Protein AF-A0A974P8N2-F1 (afdb_monomer_lite)

Radius of gyration: 17.54 Å; chains: 1; bounding box: 36×22×47 Å

Foldseek 3Di:
DVVVVVVVCVVVVPDDPVQQQDWDWDDDDPPPPDDIDIDGNVVVVVVVVVVVVVVVVVVVVVVVVPDPDPDPPDPPDPDD

pLDDT: mean 87.46, std 15.2, range [43.47, 98.25]

Sequence (80 aa):
MREVRRESRAVVNGLTEKDLERVVTVHYPENSEMESYSWSIQKILIGTAEHYACHTGQIVYLAKWMQEEDVYLLNWKHYD

InterPro domains:
  IPR011466 Protein of unknown function DUF1572 [PF07609] (12-74)
  IPR034660 DinB/YfiT-like putative metalloenzymes [G3DSA:1.20.120.450] (1-71)
  IPR034660 DinB/YfiT-like putative metalloenzymes [SSF109854] (2-67)

Secondary structure (DSSP, 8-state):
-HHHHH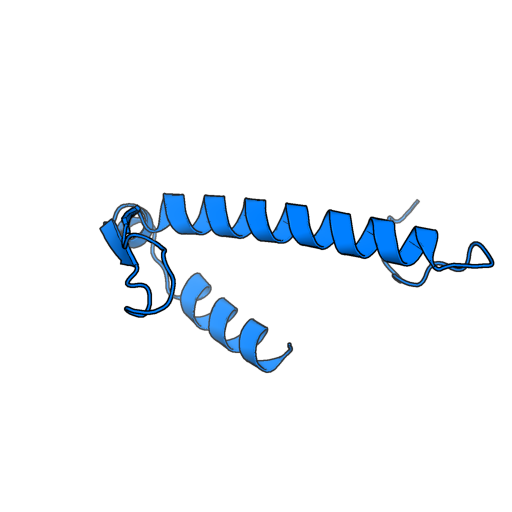HHHHHHHT--HHHHH-EEEEPPPTTS-PPPEEEEHHHHHHHHHHHHHHHHHHHHHHHHHT-SS---SS------

Organism: NCBI:txid373687

Structure (mmCIF, N/CA/C/O backbone):
data_AF-A0A974P8N2-F1
#
_entry.id   AF-A0A974P8N2-F1
#
loop_
_atom_site.group_PDB
_atom_site.id
_atom_site.type_symbol
_atom_site.label_atom_id
_atom_site.label_alt_id
_atom_site.label_comp_id
_atom_site.label_asym_id
_atom_site.label_entity_id
_atom_site.label_seq_id
_atom_site.pdbx_PDB_ins_code
_atom_site.Cartn_x
_atom_site.Cartn_y
_atom_site.Cartn_z
_atom_site.occupancy
_atom_site.B_iso_or_equiv
_atom_site.auth_seq_id
_atom_site.auth_comp_id
_atom_site.auth_asym_id
_atom_site.auth_atom_id
_atom_site.pdbx_PDB_model_num
ATOM 1 N N . MET A 1 1 ? 5.933 -13.210 -7.058 1.00 76.00 1 MET A N 1
ATOM 2 C CA . MET A 1 1 ? 4.919 -12.188 -7.432 1.00 76.00 1 MET A CA 1
ATOM 3 C C . MET A 1 1 ? 3.486 -12.709 -7.533 1.00 76.00 1 MET A C 1
ATOM 5 O O . MET A 1 1 ? 2.607 -12.040 -7.008 1.00 76.00 1 MET A O 1
ATOM 9 N N . ARG A 1 2 ? 3.196 -13.842 -8.201 1.00 89.50 2 ARG A N 1
ATOM 10 C CA . ARG A 1 2 ? 1.801 -14.333 -8.330 1.00 89.50 2 ARG A CA 1
ATOM 11 C C . ARG A 1 2 ? 1.148 -14.672 -6.984 1.00 89.50 2 ARG A C 1
ATOM 13 O O . ARG A 1 2 ? -0.004 -14.316 -6.775 1.00 89.50 2 ARG A O 1
ATOM 20 N N . GLU A 1 3 ? 1.899 -15.302 -6.088 1.00 94.44 3 GLU A N 1
ATOM 21 C CA . GLU A 1 3 ? 1.436 -15.680 -4.748 1.00 94.44 3 GLU A CA 1
ATOM 22 C C . GLU A 1 3 ? 1.116 -14.466 -3.871 1.00 94.44 3 GLU A C 1
ATOM 24 O O . GLU A 1 3 ? -0.035 -14.301 -3.483 1.00 94.44 3 GLU A O 1
ATOM 29 N N . VAL A 1 4 ? 2.068 -13.541 -3.711 1.00 93.25 4 VAL A N 1
ATOM 30 C CA . VAL A 1 4 ? 1.851 -12.274 -2.986 1.00 93.25 4 VAL A CA 1
ATOM 31 C C . VAL A 1 4 ? 0.647 -11.505 -3.543 1.00 93.25 4 VAL A C 1
ATOM 33 O O . VAL A 1 4 ? -0.193 -11.040 -2.786 1.00 93.25 4 VAL A O 1
ATOM 36 N N . ARG A 1 5 ? 0.476 -11.434 -4.875 1.00 92.88 5 ARG A N 1
ATOM 37 C CA . ARG A 1 5 ? -0.713 -10.799 -5.480 1.00 92.88 5 ARG A CA 1
ATOM 38 C C . ARG A 1 5 ? -2.020 -11.491 -5.092 1.00 92.88 5 ARG A C 1
ATOM 40 O O . ARG A 1 5 ? -3.021 -10.806 -4.900 1.00 92.88 5 ARG A O 1
ATOM 47 N N . ARG A 1 6 ? -2.036 -12.825 -5.021 1.00 96.69 6 ARG A N 1
ATOM 48 C CA . ARG A 1 6 ? -3.212 -13.599 -4.599 1.00 96.69 6 ARG A CA 1
ATOM 49 C C . ARG A 1 6 ? -3.541 -13.312 -3.134 1.00 96.69 6 ARG A C 1
ATOM 51 O O . ARG A 1 6 ? -4.699 -13.052 -2.827 1.00 96.69 6 ARG A O 1
ATOM 58 N N . GLU A 1 7 ? -2.535 -13.323 -2.267 1.00 97.00 7 GLU A N 1
ATOM 59 C CA . GLU A 1 7 ? -2.681 -13.057 -0.831 1.00 97.00 7 GLU A CA 1
ATOM 60 C C . GLU A 1 7 ? -3.156 -11.628 -0.565 1.00 97.00 7 GLU A C 1
ATOM 62 O O . GLU A 1 7 ? -4.176 -11.436 0.093 1.00 97.00 7 GLU A O 1
ATOM 67 N N . SER A 1 8 ? -2.503 -10.624 -1.162 1.00 94.62 8 SER A N 1
ATOM 68 C CA . SER A 1 8 ? -2.925 -9.225 -1.038 1.00 94.62 8 SER A CA 1
ATOM 69 C C . SER A 1 8 ? -4.350 -9.016 -1.547 1.00 94.62 8 SER A C 1
ATOM 71 O O . SER A 1 8 ? -5.134 -8.315 -0.913 1.00 94.62 8 SER A O 1
ATOM 73 N N . ARG A 1 9 ? -4.723 -9.653 -2.667 1.00 96.19 9 ARG A N 1
ATOM 74 C CA . ARG A 1 9 ? -6.086 -9.563 -3.206 1.00 96.19 9 ARG A CA 1
ATOM 75 C C . ARG A 1 9 ? -7.116 -10.166 -2.253 1.00 96.19 9 ARG A C 1
ATOM 77 O O . ARG A 1 9 ? -8.185 -9.586 -2.108 1.00 96.19 9 ARG A O 1
ATOM 84 N N . ALA A 1 10 ? -6.814 -11.293 -1.610 1.00 97.56 10 ALA A N 1
ATOM 85 C CA . ALA A 1 10 ? -7.715 -11.897 -0.632 1.00 97.56 10 ALA A CA 1
ATOM 86 C C . ALA A 1 10 ? -7.957 -10.967 0.569 1.00 97.56 10 ALA A C 1
ATOM 88 O O . ALA A 1 10 ? -9.102 -10.805 0.980 1.00 97.56 10 ALA A O 1
ATOM 89 N N . VAL A 1 11 ? -6.907 -10.308 1.074 1.00 96.06 11 VAL A N 1
ATOM 90 C CA . VAL A 1 11 ? -7.019 -9.338 2.177 1.00 96.06 11 VAL A CA 1
ATOM 91 C C . VAL A 1 11 ? -7.858 -8.130 1.767 1.00 96.06 11 VAL A C 1
ATOM 93 O O . VAL A 1 11 ? -8.829 -7.811 2.444 1.00 96.06 11 VAL A O 1
ATOM 96 N N . VAL A 1 12 ? -7.524 -7.484 0.645 1.00 95.75 12 VAL A N 1
ATOM 97 C CA . VAL A 1 12 ? -8.221 -6.267 0.191 1.00 95.75 12 VAL A CA 1
ATOM 98 C C . VAL A 1 12 ? -9.689 -6.549 -0.128 1.00 95.75 12 VAL A C 1
ATOM 100 O O . VAL A 1 12 ? -10.553 -5.772 0.263 1.00 95.75 12 VAL A O 1
ATOM 103 N N . ASN A 1 13 ? -9.992 -7.679 -0.773 1.00 97.06 13 ASN A N 1
ATOM 104 C CA . ASN A 1 13 ? -11.370 -8.063 -1.092 1.00 97.06 13 ASN A CA 1
ATOM 105 C C . ASN A 1 13 ? -12.211 -8.403 0.148 1.00 97.06 13 ASN A C 1
ATOM 107 O O . ASN A 1 13 ? -13.435 -8.429 0.053 1.00 97.06 13 ASN A O 1
ATOM 111 N N . GLY A 1 14 ? -11.574 -8.710 1.280 1.00 97.31 14 GLY A N 1
ATOM 112 C CA . GLY A 1 14 ? -12.256 -8.991 2.541 1.00 97.31 14 GLY A CA 1
ATOM 113 C C . GLY A 1 14 ? -12.606 -7.744 3.355 1.00 97.31 14 GLY A C 1
ATOM 114 O O . GLY A 1 14 ? -13.274 -7.877 4.377 1.00 97.31 14 GLY A O 1
ATOM 115 N N . LEU A 1 15 ? -12.154 -6.555 2.944 1.00 97.50 15 LEU A N 1
ATOM 116 C CA . LEU A 1 15 ? -12.415 -5.312 3.667 1.00 97.50 15 LEU A CA 1
ATOM 117 C C . LEU A 1 15 ? -13.830 -4.796 3.397 1.00 97.50 15 LEU A C 1
ATOM 119 O O . LEU A 1 15 ? -14.298 -4.764 2.260 1.00 97.50 15 LEU A O 1
ATOM 123 N N . THR A 1 16 ? -14.483 -4.325 4.452 1.00 97.94 16 THR A N 1
ATOM 124 C CA . THR A 1 16 ? -15.740 -3.579 4.377 1.00 97.94 16 THR A CA 1
ATOM 125 C C . THR A 1 16 ? -15.489 -2.077 4.502 1.00 97.94 16 THR A C 1
ATOM 127 O O . THR A 1 16 ? -14.416 -1.646 4.918 1.00 97.94 16 THR A O 1
ATOM 130 N N . GLU A 1 17 ? -16.497 -1.256 4.205 1.00 96.38 17 GLU A N 1
ATOM 131 C CA . GLU A 1 17 ? -16.420 0.199 4.403 1.00 96.38 17 GLU A CA 1
ATOM 132 C C . GLU A 1 17 ? -16.081 0.567 5.856 1.00 96.38 17 GLU A C 1
ATOM 134 O O . GLU A 1 17 ? -15.231 1.417 6.099 1.00 96.38 17 GLU A O 1
ATOM 139 N N . LYS A 1 18 ? -16.648 -0.155 6.831 1.00 97.06 18 LYS A N 1
ATOM 140 C CA . LYS A 1 18 ? -16.348 0.048 8.257 1.00 97.06 18 LYS A CA 1
ATOM 141 C C . LYS A 1 18 ? -14.895 -0.266 8.607 1.00 97.06 18 LYS A C 1
ATOM 143 O O . LYS A 1 18 ? -14.337 0.349 9.512 1.00 97.06 18 LYS A O 1
ATOM 148 N N . ASP A 1 19 ? -14.271 -1.214 7.908 1.00 97.94 19 ASP A N 1
ATOM 149 C CA . ASP A 1 19 ? -12.861 -1.528 8.139 1.00 97.94 19 ASP A CA 1
ATOM 150 C C . ASP A 1 19 ? -11.951 -0.375 7.718 1.00 97.94 19 ASP A C 1
ATOM 152 O O . ASP A 1 19 ? -10.895 -0.203 8.317 1.00 97.94 19 ASP A O 1
ATOM 156 N N . LEU A 1 20 ? -12.349 0.437 6.734 1.00 97.44 20 LEU A N 1
ATOM 157 C CA . LEU A 1 20 ? -11.529 1.545 6.238 1.00 97.44 20 LEU A CA 1
ATOM 158 C C . LEU A 1 20 ? -11.239 2.587 7.327 1.00 97.44 20 LEU A C 1
ATOM 160 O O . LEU A 1 20 ? -10.140 3.145 7.358 1.00 97.44 20 LEU A O 1
ATOM 164 N N . GLU A 1 21 ? -12.180 2.793 8.248 1.00 97.94 21 GLU A N 1
ATOM 165 C CA . GLU A 1 21 ? -12.047 3.714 9.382 1.00 97.94 21 GLU A CA 1
ATOM 166 C C . GLU A 1 21 ? -11.257 3.115 10.557 1.00 97.94 21 GLU A C 1
ATOM 168 O O . GLU A 1 21 ? -10.750 3.851 11.407 1.00 97.94 21 GLU A O 1
ATOM 1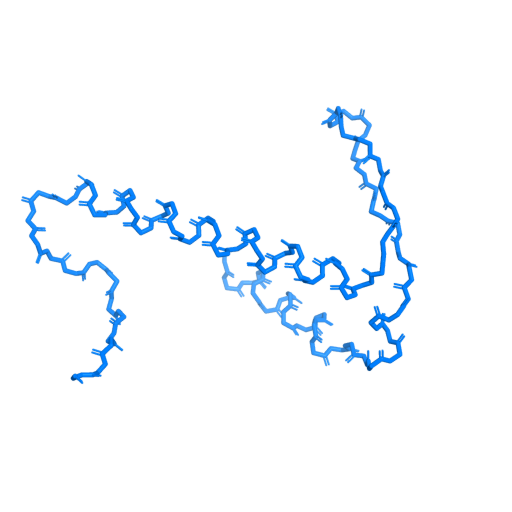73 N N . ARG A 1 22 ? -11.105 1.784 10.614 1.00 98.00 22 ARG A N 1
ATOM 174 C CA . ARG A 1 22 ? -10.401 1.108 11.709 1.00 98.00 22 ARG A CA 1
ATOM 175 C C . ARG A 1 22 ? -8.927 1.500 11.722 1.00 98.00 22 ARG A C 1
ATOM 177 O O . ARG A 1 22 ? -8.225 1.344 10.724 1.00 98.00 22 ARG A O 1
ATOM 184 N N . VAL A 1 23 ? -8.444 1.940 12.883 1.00 98.12 23 VAL A N 1
ATOM 185 C CA . VAL A 1 23 ? -7.020 2.198 13.125 1.00 98.12 23 VAL A CA 1
ATOM 186 C C . VAL A 1 23 ? -6.308 0.890 13.449 1.00 98.12 23 VAL A C 1
ATOM 188 O O . VAL A 1 23 ? -6.755 0.126 14.304 1.00 98.12 23 VAL A O 1
ATOM 191 N N . VAL A 1 24 ? -5.191 0.643 12.771 1.00 96.44 24 VAL A N 1
ATOM 192 C CA . VAL A 1 24 ? -4.306 -0.499 13.015 1.00 96.44 24 VAL A CA 1
ATOM 193 C C . VAL A 1 24 ? -2.887 -0.007 13.264 1.00 96.44 24 VAL A C 1
ATOM 195 O O . VAL A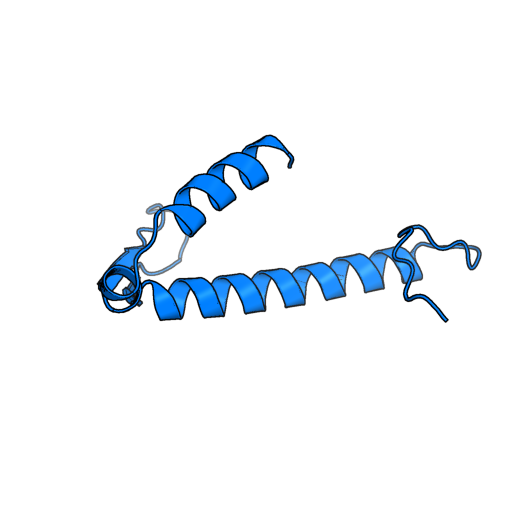 1 24 ? -2.471 1.009 12.705 1.00 96.44 24 VAL A O 1
ATOM 198 N N . THR A 1 25 ? -2.146 -0.732 14.100 1.00 96.81 25 THR A N 1
ATOM 199 C CA . THR A 1 25 ? -0.731 -0.458 14.366 1.00 96.81 25 THR A CA 1
ATOM 200 C C . THR A 1 25 ? 0.134 -1.344 13.483 1.00 96.81 25 THR A C 1
ATOM 202 O O . THR A 1 25 ? -0.004 -2.567 13.497 1.00 96.81 25 THR A O 1
ATOM 205 N N . VAL A 1 26 ? 1.026 -0.725 12.716 1.00 91.75 26 VAL A N 1
ATOM 206 C CA . VAL A 1 26 ? 2.059 -1.413 11.946 1.00 91.75 26 VAL A CA 1
ATOM 207 C C . VAL A 1 26 ? 3.315 -1.466 12.800 1.00 91.75 26 VAL A C 1
ATOM 209 O O . VAL A 1 26 ? 3.879 -0.431 13.156 1.00 91.75 26 VAL A O 1
ATOM 212 N N . HIS A 1 27 ? 3.726 -2.686 13.133 1.00 93.12 27 HIS A N 1
ATOM 213 C CA . HIS A 1 27 ? 4.922 -2.945 13.919 1.00 93.12 27 HIS A CA 1
ATOM 214 C C . HIS A 1 27 ? 6.090 -3.253 12.997 1.00 93.12 27 HIS A C 1
ATOM 216 O O . HIS A 1 27 ? 6.036 -4.205 12.215 1.00 93.12 27 HIS A O 1
ATOM 222 N N . TYR A 1 28 ? 7.147 -2.462 13.117 1.00 89.62 28 TYR A N 1
ATOM 223 C CA . TYR A 1 28 ? 8.407 -2.789 12.479 1.00 89.62 28 TYR A CA 1
ATOM 224 C C . TYR A 1 28 ? 9.277 -3.665 13.389 1.00 89.62 28 TYR A C 1
ATOM 226 O O . TYR A 1 28 ? 9.180 -3.564 14.614 1.00 89.62 28 TYR A O 1
ATOM 234 N N . PRO A 1 29 ? 10.138 -4.520 12.810 1.00 91.00 29 PRO A N 1
ATOM 235 C CA . PRO A 1 29 ? 11.162 -5.236 13.561 1.00 91.00 29 PRO A CA 1
ATOM 236 C C . PRO A 1 29 ? 12.062 -4.277 14.354 1.00 91.00 29 PRO A C 1
ATOM 238 O O . PRO A 1 29 ? 12.391 -3.194 13.863 1.00 91.00 29 PRO A O 1
ATOM 241 N N . GLU A 1 30 ? 12.514 -4.698 15.541 1.00 85.69 30 GLU A N 1
ATOM 242 C CA . GLU A 1 30 ? 13.363 -3.886 16.436 1.00 85.69 30 GLU A CA 1
ATOM 243 C C . GLU A 1 30 ? 14.662 -3.398 15.769 1.00 85.69 30 GLU A C 1
ATOM 245 O O . GLU A 1 30 ? 15.219 -2.376 16.156 1.00 85.69 30 GLU A O 1
ATOM 250 N N . ASN A 1 31 ? 15.130 -4.093 14.731 1.00 90.38 31 ASN A N 1
ATOM 251 C CA . ASN A 1 31 ? 16.342 -3.765 13.984 1.00 90.38 31 ASN A CA 1
ATOM 252 C C . ASN A 1 31 ? 16.119 -2.855 12.761 1.00 90.38 31 ASN A C 1
ATOM 254 O O . ASN A 1 31 ? 17.051 -2.662 11.987 1.00 90.38 31 ASN A O 1
ATOM 258 N N . SER A 1 32 ? 14.907 -2.349 12.531 1.00 83.12 32 SER A N 1
ATOM 259 C CA . SER A 1 32 ? 14.568 -1.637 11.287 1.00 83.12 32 SER A CA 1
ATOM 260 C C . SER A 1 32 ? 14.893 -0.139 11.278 1.00 83.12 32 SER A C 1
ATOM 262 O O . SER A 1 32 ? 14.715 0.488 10.241 1.00 83.12 32 SER A O 1
ATOM 264 N N . GLU A 1 33 ? 15.307 0.446 12.409 1.00 89.19 33 GLU A N 1
ATOM 265 C CA . GLU A 1 33 ? 15.415 1.907 12.621 1.00 89.19 33 GLU A CA 1
ATOM 266 C C . GLU A 1 33 ? 14.101 2.690 12.381 1.00 89.19 33 GLU A C 1
ATOM 268 O O . GLU A 1 33 ? 14.073 3.911 12.525 1.00 89.19 33 GLU A O 1
ATOM 273 N N . MET A 1 34 ? 12.993 2.013 12.052 1.00 87.62 34 MET A N 1
ATOM 274 C CA . MET A 1 34 ? 11.702 2.634 11.766 1.00 87.62 34 MET A CA 1
ATOM 275 C C . MET A 1 34 ? 10.796 2.610 12.994 1.00 87.62 34 MET A C 1
ATOM 277 O O . MET A 1 34 ? 10.593 1.572 13.628 1.00 87.62 34 MET A O 1
ATOM 281 N N . GLU A 1 35 ? 10.182 3.753 13.294 1.00 89.69 35 GLU A N 1
ATOM 282 C CA . GLU A 1 35 ? 9.149 3.823 14.321 1.00 89.69 35 GLU A CA 1
ATOM 283 C C . GLU A 1 35 ? 7.863 3.129 13.854 1.00 89.69 35 GLU A C 1
ATOM 285 O O . GLU A 1 35 ? 7.411 3.278 12.714 1.00 89.69 35 GLU A O 1
ATOM 290 N N . SER A 1 36 ? 7.249 2.370 14.764 1.00 92.88 36 SER A N 1
ATOM 291 C CA . SER A 1 36 ? 5.908 1.821 14.547 1.00 92.88 36 SER A CA 1
ATOM 292 C C . SER A 1 36 ? 4.888 2.956 14.462 1.00 92.88 36 SER A C 1
ATOM 294 O O . SER A 1 36 ? 5.004 3.957 15.167 1.00 92.88 36 SER A O 1
ATOM 296 N N . TYR A 1 37 ? 3.853 2.790 13.643 1.00 93.19 37 TYR A N 1
ATOM 297 C CA . TYR A 1 37 ? 2.819 3.811 13.469 1.00 93.19 37 TYR A CA 1
ATOM 298 C C . TYR A 1 37 ? 1.416 3.214 13.525 1.00 93.19 37 TYR A C 1
ATOM 300 O O . TYR A 1 37 ? 1.204 2.048 13.194 1.00 93.19 37 TYR A O 1
ATOM 308 N N . SER A 1 38 ? 0.439 4.039 13.907 1.00 97.69 38 SER A N 1
ATOM 309 C CA . SER A 1 38 ? -0.978 3.671 13.928 1.00 97.69 38 SER A CA 1
ATOM 310 C C . SER A 1 38 ? -1.763 4.558 12.974 1.00 97.69 38 SER A C 1
ATOM 312 O O . SER A 1 38 ? -1.844 5.766 13.189 1.00 97.69 38 SER A O 1
ATOM 314 N N . TRP A 1 39 ? -2.367 3.971 11.940 1.00 97.81 39 TRP A N 1
ATOM 315 C CA . TRP A 1 39 ? -3.172 4.686 10.944 1.00 97.81 39 TRP A CA 1
ATOM 316 C C . TRP A 1 39 ? -4.460 3.934 10.619 1.00 97.81 39 TRP A C 1
ATOM 318 O O . TRP A 1 39 ? -4.560 2.729 10.847 1.00 97.81 39 TRP A O 1
ATOM 328 N N . SER A 1 40 ? -5.448 4.649 10.071 1.00 98.25 40 SER A N 1
ATOM 329 C CA . SER A 1 40 ? -6.630 4.002 9.502 1.00 98.25 40 SER A CA 1
ATOM 330 C C . SER A 1 40 ? -6.233 3.095 8.336 1.00 98.25 40 SER A C 1
ATOM 332 O O . SER A 1 40 ? -5.298 3.404 7.588 1.00 98.25 40 SER A O 1
ATOM 334 N N . ILE A 1 41 ? -6.960 1.992 8.149 1.00 97.81 41 ILE A N 1
ATOM 335 C CA . ILE A 1 41 ? -6.746 1.094 7.006 1.00 97.81 41 ILE A CA 1
ATOM 336 C C . ILE A 1 41 ? -6.849 1.873 5.690 1.00 97.81 41 ILE A C 1
ATOM 338 O O . ILE A 1 41 ? -6.029 1.664 4.799 1.00 97.81 41 ILE A O 1
ATOM 342 N N . GLN A 1 42 ? -7.772 2.835 5.582 1.00 98.12 42 GLN A N 1
ATOM 343 C CA . GLN A 1 42 ? -7.868 3.713 4.415 1.00 98.12 42 GLN A CA 1
ATOM 344 C C . GLN A 1 42 ? -6.553 4.446 4.122 1.00 98.12 42 GLN A C 1
ATOM 346 O O . GLN A 1 42 ? -6.083 4.439 2.984 1.00 98.12 42 GLN A O 1
ATOM 351 N N . LYS A 1 43 ? -5.939 5.060 5.140 1.00 97.88 43 LYS A N 1
ATOM 352 C CA . LYS A 1 43 ? -4.679 5.789 4.973 1.00 97.88 43 LYS A CA 1
ATOM 353 C C . LYS A 1 43 ? -3.547 4.854 4.550 1.00 97.88 43 LYS A C 1
ATOM 355 O O . LYS A 1 43 ? -2.752 5.216 3.687 1.00 97.88 43 LYS A O 1
ATOM 360 N N . ILE A 1 44 ? -3.506 3.643 5.105 1.00 96.56 44 ILE A N 1
ATOM 361 C CA . ILE A 1 44 ? -2.529 2.617 4.715 1.00 96.56 44 ILE A CA 1
ATOM 362 C C . ILE A 1 44 ? -2.720 2.206 3.248 1.00 96.56 44 ILE A C 1
ATOM 364 O O . ILE A 1 44 ? -1.737 2.108 2.514 1.00 96.56 44 ILE A O 1
ATOM 368 N N . LEU A 1 45 ? -3.961 2.004 2.792 1.00 96.88 45 LEU A N 1
ATOM 369 C CA . LEU A 1 45 ? -4.253 1.660 1.395 1.00 96.88 45 LEU A CA 1
ATOM 370 C C . LEU A 1 45 ? -3.839 2.772 0.425 1.00 96.88 45 LEU A C 1
ATOM 372 O O . LEU A 1 45 ? -3.228 2.473 -0.600 1.00 96.88 45 LEU A O 1
ATOM 376 N N . ILE A 1 46 ? -4.118 4.037 0.761 1.00 97.50 46 ILE A N 1
ATOM 377 C CA . ILE A 1 46 ? -3.696 5.193 -0.044 1.00 97.50 46 ILE A CA 1
ATOM 378 C C . ILE A 1 46 ? -2.167 5.237 -0.141 1.00 97.50 46 ILE A C 1
ATOM 380 O O . ILE A 1 46 ? -1.631 5.219 -1.247 1.00 97.50 46 ILE A O 1
ATOM 384 N N . GLY A 1 47 ? -1.462 5.181 0.994 1.00 96.31 47 GLY A N 1
ATOM 385 C CA . GLY A 1 47 ? 0.005 5.191 1.001 1.00 96.31 47 GLY A CA 1
ATOM 386 C C . GLY A 1 47 ? 0.615 3.995 0.257 1.00 96.31 47 GLY A C 1
ATOM 387 O O . GLY A 1 47 ? 1.608 4.136 -0.453 1.00 96.31 47 GLY A O 1
ATOM 388 N N . THR A 1 48 ? -0.010 2.816 0.334 1.00 94.94 48 THR A N 1
ATOM 389 C CA . THR A 1 48 ? 0.427 1.631 -0.422 1.00 94.94 48 THR A CA 1
ATOM 390 C C . THR A 1 48 ? 0.257 1.831 -1.931 1.00 94.94 48 THR A C 1
ATOM 392 O O . THR A 1 48 ? 1.132 1.434 -2.703 1.00 94.94 48 THR A O 1
ATOM 395 N N . ALA A 1 49 ? -0.841 2.455 -2.367 1.00 96.25 49 ALA A N 1
ATOM 396 C CA . ALA A 1 49 ? -1.083 2.758 -3.775 1.00 96.25 49 ALA A CA 1
ATOM 397 C C . ALA A 1 49 ? -0.092 3.804 -4.316 1.00 96.25 49 ALA A C 1
ATOM 399 O O . ALA A 1 49 ? 0.462 3.608 -5.399 1.00 96.25 49 ALA A O 1
ATOM 400 N N . GLU A 1 50 ? 0.185 4.863 -3.549 1.00 97.81 50 GLU A N 1
ATOM 401 C CA . GLU A 1 50 ? 1.207 5.867 -3.875 1.00 97.81 50 GLU A CA 1
ATOM 402 C C . GLU A 1 50 ? 2.590 5.223 -4.026 1.00 97.81 50 GLU A C 1
ATOM 404 O O . GLU A 1 50 ? 3.284 5.437 -5.024 1.00 97.81 50 GLU A O 1
ATOM 409 N N . HIS A 1 51 ? 2.965 4.363 -3.077 1.00 94.94 51 HIS A N 1
ATOM 410 C CA . HIS A 1 51 ? 4.239 3.653 -3.100 1.00 94.94 51 HIS A CA 1
ATOM 411 C C . HIS A 1 51 ? 4.356 2.708 -4.306 1.00 94.94 51 HIS A C 1
ATOM 413 O O . HIS A 1 51 ? 5.376 2.691 -4.999 1.00 94.94 51 HIS A O 1
ATOM 419 N N . TYR A 1 52 ? 3.286 1.965 -4.612 1.00 94.31 52 TYR A N 1
ATOM 420 C CA . TYR A 1 52 ? 3.221 1.106 -5.793 1.00 94.31 52 TYR A CA 1
ATOM 421 C C . TYR A 1 52 ? 3.371 1.902 -7.098 1.00 94.31 52 TYR A C 1
ATOM 423 O O . TYR A 1 52 ? 4.116 1.484 -7.990 1.00 94.31 52 TYR A O 1
ATOM 431 N N . ALA A 1 53 ? 2.695 3.049 -7.213 1.00 94.69 53 ALA A N 1
ATOM 432 C CA . ALA A 1 53 ? 2.782 3.915 -8.384 1.00 94.69 53 ALA A CA 1
ATOM 433 C C . ALA A 1 53 ? 4.200 4.482 -8.562 1.00 94.69 53 ALA A C 1
ATOM 435 O O . ALA A 1 53 ? 4.751 4.408 -9.662 1.00 94.69 53 ALA A O 1
ATOM 436 N N . CYS A 1 54 ? 4.817 4.961 -7.476 1.00 96.56 54 CYS A N 1
ATOM 437 C CA . CYS A 1 54 ? 6.192 5.461 -7.472 1.00 96.56 54 CYS A CA 1
ATOM 438 C C . CYS A 1 54 ? 7.179 4.406 -7.996 1.00 96.56 54 CYS A C 1
ATOM 440 O O . CYS A 1 54 ? 7.905 4.647 -8.964 1.00 96.56 54 CYS A O 1
ATOM 442 N N . HIS A 1 55 ? 7.147 3.197 -7.427 1.00 94.31 55 HIS A N 1
ATOM 443 C CA . HIS A 1 55 ? 8.033 2.113 -7.851 1.00 94.31 55 HIS A CA 1
ATOM 444 C C . HIS A 1 55 ? 7.747 1.615 -9.267 1.00 94.31 55 HIS A C 1
ATOM 446 O O . HIS A 1 55 ? 8.677 1.282 -10.000 1.00 94.31 55 HIS A O 1
ATOM 452 N N . THR A 1 56 ? 6.483 1.600 -9.692 1.00 95.06 56 THR A N 1
ATOM 453 C CA . THR A 1 56 ? 6.142 1.270 -11.082 1.00 95.06 56 THR A CA 1
ATOM 454 C C . THR A 1 56 ? 6.769 2.281 -12.043 1.00 95.06 56 THR A C 1
ATOM 456 O O . THR A 1 56 ? 7.375 1.876 -13.033 1.00 95.06 56 THR A O 1
ATOM 459 N N . GLY A 1 57 ? 6.713 3.578 -11.721 1.00 93.69 57 GLY A N 1
ATOM 460 C CA . GLY A 1 57 ? 7.377 4.629 -12.494 1.00 93.69 57 GLY A CA 1
ATOM 461 C C . GLY A 1 57 ? 8.895 4.439 -12.578 1.00 93.69 57 GLY A C 1
ATOM 462 O O . GLY A 1 57 ? 9.459 4.509 -13.668 1.00 93.69 57 GLY A O 1
ATOM 463 N N . GLN A 1 58 ? 9.550 4.119 -11.457 1.00 95.62 58 GLN A N 1
ATOM 464 C CA . GLN A 1 58 ? 10.990 3.825 -11.426 1.00 95.62 58 GLN A CA 1
ATOM 465 C C . GLN A 1 58 ? 11.356 2.627 -12.313 1.00 95.62 58 GLN A C 1
ATOM 467 O O . GLN A 1 58 ? 12.314 2.705 -13.079 1.00 95.62 58 GLN A O 1
ATOM 472 N N . ILE A 1 59 ? 10.581 1.537 -12.252 1.00 92.88 59 ILE A N 1
ATOM 473 C CA . ILE A 1 59 ? 10.806 0.341 -13.078 1.00 92.88 59 ILE A CA 1
ATOM 474 C C . ILE A 1 59 ? 10.661 0.674 -14.562 1.00 92.88 59 ILE A C 1
ATOM 476 O O . ILE A 1 59 ? 11.518 0.290 -15.351 1.00 92.88 59 ILE A O 1
ATOM 480 N N . VAL A 1 60 ? 9.602 1.393 -14.948 1.00 91.19 60 VAL A N 1
ATOM 481 C CA . VAL A 1 60 ? 9.376 1.793 -16.346 1.00 91.19 60 VAL A CA 1
ATOM 482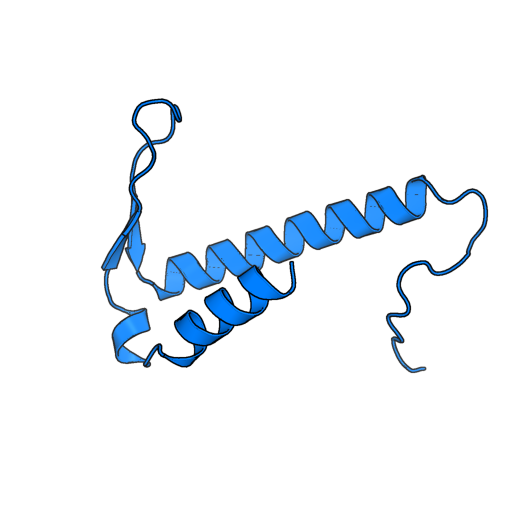 C C . VAL A 1 60 ? 10.515 2.679 -16.847 1.00 91.19 60 VAL A C 1
ATOM 484 O O . VAL A 1 60 ? 11.025 2.461 -17.944 1.00 91.19 60 VAL A O 1
ATOM 487 N N . TYR A 1 61 ? 10.944 3.648 -16.037 1.00 91.31 61 TYR A N 1
ATOM 488 C CA . TYR A 1 61 ? 12.040 4.545 -16.388 1.00 91.31 61 TYR A CA 1
ATOM 489 C C . TYR A 1 61 ? 13.361 3.791 -16.584 1.00 91.31 61 TYR A C 1
ATOM 491 O O . TYR A 1 61 ? 14.019 3.959 -17.609 1.00 91.31 61 TYR A O 1
ATOM 499 N N . LEU A 1 62 ? 13.725 2.919 -15.638 1.00 91.50 62 LEU A N 1
ATOM 500 C CA . LEU A 1 62 ? 14.935 2.100 -15.732 1.00 91.50 62 LEU A CA 1
ATOM 501 C C . LEU A 1 62 ? 14.874 1.132 -16.916 1.00 91.50 62 LEU A C 1
ATOM 503 O O . LEU A 1 62 ? 15.856 0.999 -17.638 1.00 91.50 62 LEU A O 1
ATOM 507 N N . ALA A 1 63 ? 13.721 0.503 -17.156 1.00 88.25 63 ALA A N 1
ATOM 508 C CA . ALA A 1 63 ? 13.530 -0.379 -18.301 1.00 88.25 63 ALA A CA 1
ATOM 509 C C . ALA A 1 63 ? 13.753 0.363 -19.624 1.00 88.25 63 ALA A C 1
ATOM 511 O O . ALA A 1 63 ? 14.455 -0.159 -20.480 1.00 88.25 63 ALA A O 1
ATOM 512 N N . LYS A 1 64 ? 13.234 1.592 -19.764 1.00 85.62 64 LYS A N 1
ATOM 513 C CA . LYS A 1 64 ? 13.486 2.440 -20.939 1.00 85.62 64 LYS A CA 1
ATOM 514 C C . LYS A 1 64 ? 14.961 2.825 -21.070 1.00 85.62 64 LYS A C 1
ATOM 516 O O . LYS A 1 64 ? 15.496 2.826 -22.168 1.00 85.62 64 LYS A O 1
ATOM 521 N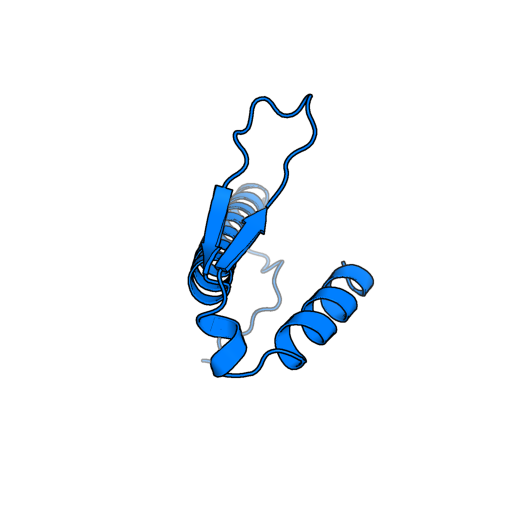 N . TRP A 1 65 ? 15.623 3.155 -19.963 1.00 85.62 65 TRP A N 1
ATOM 522 C CA . TRP A 1 65 ? 17.042 3.523 -19.973 1.00 85.62 65 TRP A CA 1
ATOM 523 C C . TRP A 1 65 ? 17.948 2.369 -20.417 1.00 85.62 65 TRP A C 1
ATOM 525 O O . TRP A 1 65 ? 18.947 2.585 -21.093 1.00 85.62 65 TRP A O 1
ATOM 535 N N . MET A 1 66 ? 17.618 1.141 -20.014 1.00 84.69 66 MET A N 1
ATOM 536 C CA . MET A 1 66 ? 18.406 -0.058 -20.316 1.00 84.69 66 MET A CA 1
ATOM 537 C C . MET A 1 66 ? 18.179 -0.608 -21.730 1.00 84.69 66 MET A C 1
ATOM 539 O O . MET A 1 66 ? 18.810 -1.594 -22.105 1.00 84.69 66 MET A O 1
ATOM 543 N N . GLN A 1 67 ? 17.263 -0.024 -22.499 1.00 79.19 67 GLN A N 1
ATOM 544 C CA . GLN A 1 67 ? 16.985 -0.447 -23.863 1.00 79.19 67 GLN A CA 1
ATOM 545 C C . GLN A 1 67 ? 17.966 0.198 -24.845 1.00 79.19 67 GLN A C 1
ATOM 547 O O . GLN A 1 67 ? 18.074 1.418 -24.910 1.00 79.19 67 GLN A O 1
ATOM 552 N N . GLU A 1 68 ? 18.663 -0.633 -25.624 1.00 70.31 68 GLU A N 1
ATOM 553 C CA . GLU A 1 68 ? 19.532 -0.182 -26.725 1.00 70.31 68 GLU A CA 1
ATOM 554 C C . GLU A 1 68 ? 18.723 0.182 -27.990 1.00 70.31 68 GLU A C 1
ATOM 556 O O . GLU A 1 68 ? 19.177 0.981 -28.805 1.00 70.31 68 GLU A O 1
ATOM 561 N N . GLU A 1 69 ? 17.500 -0.350 -28.121 1.00 67.06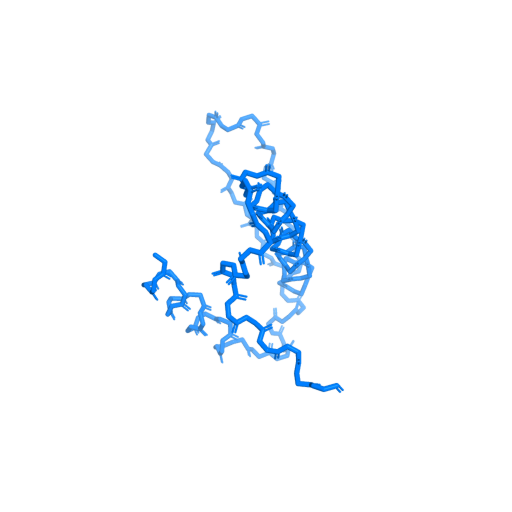 69 GLU A N 1
ATOM 562 C CA . GLU A 1 69 ? 16.545 -0.092 -29.208 1.00 67.06 69 GLU A CA 1
ATOM 563 C C . GLU A 1 69 ? 15.122 0.107 -28.643 1.00 67.06 69 GLU A C 1
ATOM 565 O O . GLU A 1 69 ? 14.785 -0.471 -27.607 1.00 67.06 69 GLU A O 1
ATOM 570 N N . ASP A 1 70 ? 14.266 0.877 -29.333 1.00 63.28 70 ASP A N 1
ATOM 571 C CA . ASP A 1 70 ? 12.861 1.169 -28.964 1.00 63.28 70 ASP A CA 1
ATOM 572 C C . ASP A 1 70 ? 11.942 -0.075 -29.103 1.00 63.28 70 ASP A C 1
ATOM 574 O O . ASP A 1 70 ? 10.997 -0.127 -29.892 1.00 63.28 70 ASP A O 1
ATOM 578 N N . VAL A 1 71 ? 12.216 -1.130 -28.336 1.00 63.66 71 VAL A N 1
ATOM 579 C CA . VAL A 1 71 ? 11.390 -2.341 -28.266 1.00 63.66 71 VAL A CA 1
ATOM 580 C C . VAL A 1 71 ? 10.551 -2.283 -26.997 1.00 63.66 71 VAL A C 1
ATOM 582 O O . VAL A 1 71 ? 11.079 -2.369 -25.897 1.00 63.66 71 VAL A O 1
ATOM 585 N N . TYR A 1 72 ? 9.228 -2.169 -27.102 1.00 60.09 72 TYR A N 1
ATOM 586 C CA . TYR A 1 72 ? 8.340 -2.100 -25.934 1.00 60.09 72 TYR A CA 1
ATOM 587 C C . TYR A 1 72 ? 8.396 -3.390 -25.080 1.00 60.09 72 TYR A C 1
ATOM 589 O O . TYR A 1 72 ? 7.734 -4.379 -25.383 1.00 60.09 72 TYR A O 1
ATOM 597 N N . LEU A 1 73 ? 9.167 -3.388 -23.980 1.00 56.84 73 LEU A N 1
ATOM 598 C CA . LEU A 1 73 ? 9.293 -4.533 -23.052 1.00 56.84 73 LEU A CA 1
ATOM 599 C C . LEU A 1 73 ? 8.002 -4.806 -22.272 1.00 56.84 73 LEU A C 1
ATOM 601 O O . LEU A 1 73 ? 7.725 -5.935 -21.862 1.00 56.84 73 LEU A O 1
ATOM 605 N N . LEU A 1 74 ? 7.206 -3.764 -22.054 1.00 59.31 74 LEU A N 1
ATOM 606 C CA . LEU A 1 74 ? 5.882 -3.881 -21.475 1.00 59.31 74 LEU A CA 1
ATOM 607 C C . LEU A 1 74 ? 4.894 -3.870 -22.638 1.00 59.31 74 LEU A C 1
ATOM 609 O O . LEU A 1 74 ? 4.658 -2.825 -23.233 1.00 59.31 74 LEU A O 1
ATOM 613 N N . ASN A 1 75 ? 4.282 -5.019 -22.929 1.00 51.72 75 ASN A N 1
ATOM 614 C CA . ASN A 1 75 ? 3.099 -5.149 -23.795 1.00 51.72 75 ASN A CA 1
ATOM 615 C C . ASN A 1 75 ? 1.865 -4.440 -23.184 1.00 51.72 75 ASN A C 1
ATOM 617 O O . ASN A 1 75 ? 0.756 -4.976 -23.166 1.00 51.72 75 ASN A O 1
ATOM 621 N N . TRP A 1 76 ? 2.041 -3.247 -22.617 1.00 49.12 76 TRP A N 1
ATOM 622 C CA . TRP A 1 76 ? 0.952 -2.406 -22.170 1.00 49.12 76 TRP A CA 1
ATOM 623 C C . TRP A 1 76 ? 0.412 -1.680 -23.395 1.00 49.12 76 TRP A C 1
ATOM 625 O O . TRP A 1 76 ? 0.877 -0.609 -23.772 1.00 49.12 76 TRP A O 1
ATOM 635 N N . LYS A 1 77 ? -0.569 -2.303 -24.048 1.00 43.47 77 LYS A N 1
ATOM 636 C CA . LYS A 1 77 ? -1.378 -1.630 -25.059 1.00 43.47 77 LYS A CA 1
ATOM 637 C C . LYS A 1 77 ? -2.162 -0.510 -24.376 1.00 43.47 77 LYS A C 1
ATOM 639 O O . LYS A 1 77 ? -3.200 -0.765 -23.767 1.00 43.47 77 LYS A O 1
ATOM 644 N N . HIS A 1 78 ? -1.680 0.720 -24.475 1.00 44.75 78 HIS A N 1
ATOM 645 C CA . HIS A 1 78 ? -2.608 1.824 -24.667 1.00 44.75 78 HIS A CA 1
ATOM 646 C C . HIS A 1 78 ? -3.167 1.613 -26.077 1.00 44.75 78 HIS A C 1
ATOM 648 O O . HIS A 1 78 ? -2.416 1.683 -27.043 1.00 44.75 78 HIS A O 1
ATOM 654 N N . TYR A 1 79 ? -4.417 1.156 -26.179 1.00 46.41 79 TYR A N 1
ATOM 655 C CA . TYR A 1 79 ? -5.089 1.091 -27.474 1.00 46.41 79 TYR A CA 1
ATOM 656 C C . TYR A 1 79 ? -5.321 2.525 -27.969 1.00 46.41 79 TYR A C 1
ATOM 658 O O . TYR A 1 79 ? -5.845 3.330 -27.198 1.00 46.41 79 TYR A O 1
ATOM 666 N N . ASP A 1 80 ? -4.870 2.730 -29.211 1.00 44.41 80 ASP A N 1
ATOM 667 C CA . ASP A 1 80 ? -5.045 3.792 -30.219 1.00 44.41 80 ASP A CA 1
ATOM 668 C C . ASP A 1 80 ? -5.128 5.266 -29.783 1.00 44.41 80 ASP A C 1
ATOM 670 O O . ASP A 1 80 ? -6.164 5.700 -29.230 1.00 44.41 80 ASP A O 1
#